Protein AF-A0A8T7EPM8-F1 (afdb_monomer)

Solvent-accessible surface area (backbone atoms only — not comparable to full-atom values): 8826 Å² total; per-residue (Å²): 132,92,84,63,92,82,56,66,48,58,41,66,47,63,34,74,58,55,46,78,77,36,70,74,34,77,58,60,64,60,54,49,59,57,54,75,71,64,73,58,53,88,77,40,65,41,98,86,68,46,78,46,76,86,40,32,10,52,14,42,29,46,42,55,53,40,58,77,48,67,85,57,87,66,93,77,46,77,44,78,45,79,39,65,77,67,64,79,41,82,47,58,54,66,62,28,48,51,56,28,45,77,70,63,32,48,78,44,78,45,76,56,68,75,75,43,72,42,82,40,67,44,102,85,69,49,79,39,56,30,37,47,48,96,92,50,89,43,80,61,84,78,131

Nearest PDB structures (foldseek):
  6k1x-assembly1_A  TM=5.675E-01  e=1.215E+00  Rhodothermus marinus DSM 4252
  2io7-assembly1_B  TM=2.387E-01  e=5.910E-02  Escherichia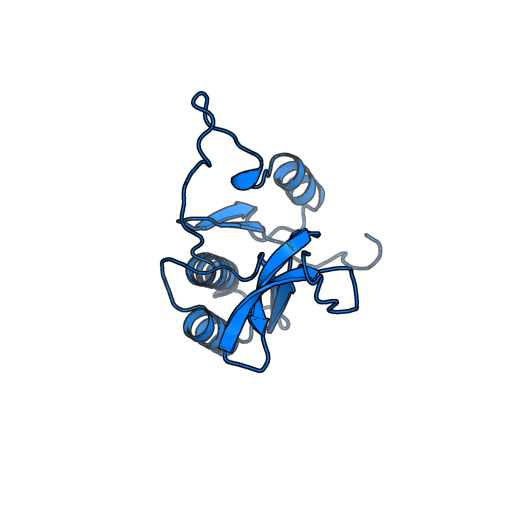 coli
  5by7-assembly1_D  TM=3.146E-01  e=2.056E+00  Micromonospora maris AB-18-032
  5by7-assembly1_A  TM=3.231E-01  e=7.656E+00  Micromonospora maris AB-18-032

Mean predicted aligned error: 11.64 Å

Sequence (143 aa):
MAGREFDRIGVVIYARAAYTLVPLTLDYQTVRSALDGVRLISELRTADGEQALDGTASGVGLLASAALMRESTVRSKVIILLTDGATNSGVDLSLAAEAAAALGIRVFTIGVGRRGQVPAPDGEGNITMIEIRSGRIGASAGG

Radius of gyration: 18.21 Å; Cα contacts (8 Å, |Δi|>4): 225; chains: 1; bounding box: 36×37×60 Å

Secondary structure (DSSP, 8-state):
--S-TT--EEEEEESSSEEEEEEEES-HHHHHHHHHT---GGG-B-TTSPBS-----HHHHHHHHHHTTTT---S-EEEEEEE-S---SSS-HHHHHHHHHHTTEEEEEEE-PPSEEEEEE-TTS-EEEEEEETTEEEE----

pLDDT: mean 77.64, std 16.44, range [33.38, 96.06]

Structure (mmCIF, N/CA/C/O backbone):
data_AF-A0A8T7EPM8-F1
#
_entry.id   AF-A0A8T7EPM8-F1
#
loop_
_atom_site.group_PDB
_atom_site.id
_atom_site.type_symbol
_atom_site.label_atom_id
_atom_site.label_alt_id
_atom_site.label_comp_id
_atom_site.label_asym_id
_atom_site.label_entity_id
_atom_site.label_seq_id
_atom_site.pdbx_PDB_ins_code
_atom_site.Cartn_x
_atom_site.Cartn_y
_atom_site.Cartn_z
_atom_site.occupancy
_atom_site.B_iso_or_equiv
_atom_site.auth_seq_id
_atom_site.auth_comp_id
_atom_site.auth_asym_id
_atom_site.auth_atom_id
_atom_site.pdbx_PDB_model_num
ATOM 1 N N . MET A 1 1 ? -15.138 14.278 0.838 1.00 49.41 1 MET A N 1
ATOM 2 C CA . MET A 1 1 ? -14.807 13.213 1.812 1.00 49.41 1 MET A CA 1
ATOM 3 C C . MET A 1 1 ? -15.790 13.253 2.989 1.00 49.41 1 MET A C 1
ATOM 5 O O . MET A 1 1 ? -15.371 13.396 4.125 1.00 49.41 1 MET A O 1
ATOM 9 N N . ALA A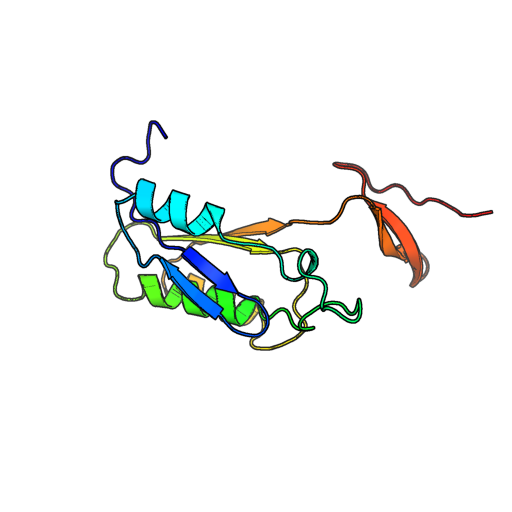 1 2 ? -17.099 13.143 2.741 1.00 42.19 2 ALA A N 1
ATOM 10 C CA . ALA A 1 2 ? -18.085 13.040 3.821 1.00 42.19 2 ALA A CA 1
ATOM 11 C C . ALA A 1 2 ? -18.310 11.546 4.101 1.00 42.19 2 ALA A C 1
ATOM 13 O O . ALA A 1 2 ? -18.834 10.850 3.235 1.00 42.19 2 ALA A O 1
ATOM 14 N N . GLY A 1 3 ? -17.811 11.039 5.236 1.00 49.97 3 GLY A N 1
ATOM 15 C CA . GLY A 1 3 ? -18.030 9.649 5.674 1.00 49.97 3 GLY A CA 1
ATOM 16 C C . GLY A 1 3 ? -16.791 8.839 6.086 1.00 49.97 3 GLY A C 1
ATOM 17 O O . GLY A 1 3 ? -16.953 7.721 6.559 1.00 49.97 3 GLY A O 1
ATOM 18 N N . ARG A 1 4 ? -15.565 9.368 5.948 1.00 59.47 4 ARG A N 1
ATOM 19 C CA . ARG A 1 4 ? -14.322 8.713 6.422 1.00 59.47 4 ARG A CA 1
ATOM 20 C C . ARG A 1 4 ? -13.648 9.540 7.509 1.00 59.47 4 ARG A C 1
ATOM 22 O O . ARG A 1 4 ? -12.480 9.863 7.400 1.00 59.47 4 ARG A O 1
ATOM 29 N N . GLU A 1 5 ? -14.389 9.960 8.523 1.00 61.19 5 GLU A N 1
ATOM 30 C CA . GLU A 1 5 ? -13.866 10.907 9.520 1.00 61.19 5 GLU A CA 1
ATOM 31 C C . GLU A 1 5 ? -12.849 10.270 10.488 1.00 61.19 5 GLU A C 1
ATOM 33 O O . GLU A 1 5 ? -12.085 10.987 11.126 1.00 61.19 5 GLU A O 1
ATOM 38 N N . PHE A 1 6 ? -12.744 8.934 10.526 1.00 73.81 6 PHE A N 1
ATOM 39 C CA . PHE A 1 6 ? -11.900 8.203 11.485 1.00 73.81 6 PHE A CA 1
ATOM 40 C C . PHE A 1 6 ? -11.013 7.105 10.864 1.00 73.81 6 PHE A C 1
ATOM 42 O O . PHE A 1 6 ? -10.427 6.303 11.595 1.00 73.81 6 PHE A O 1
ATOM 49 N N . ASP A 1 7 ? -10.890 7.053 9.533 1.00 85.06 7 ASP A N 1
ATOM 50 C CA . ASP A 1 7 ? -10.070 6.043 8.855 1.00 85.06 7 ASP A CA 1
ATOM 51 C C . ASP A 1 7 ? -8.617 6.508 8.749 1.00 85.06 7 ASP A C 1
ATOM 53 O O . ASP A 1 7 ? -8.312 7.485 8.071 1.00 85.06 7 ASP A O 1
ATOM 57 N N . ARG A 1 8 ? -7.681 5.762 9.342 1.00 90.94 8 ARG A N 1
ATOM 58 C CA . ARG A 1 8 ? -6.256 6.010 9.092 1.00 90.94 8 ARG A CA 1
ATOM 59 C C . ARG A 1 8 ? -5.892 5.552 7.682 1.00 90.94 8 ARG A C 1
ATOM 61 O O . ARG A 1 8 ? -6.113 4.392 7.338 1.00 90.94 8 ARG A O 1
ATOM 68 N N . ILE A 1 9 ? -5.297 6.442 6.895 1.00 92.31 9 ILE A N 1
ATOM 69 C CA . ILE A 1 9 ? -4.858 6.179 5.523 1.00 92.31 9 ILE A CA 1
ATOM 70 C C . ILE A 1 9 ? -3.336 6.259 5.467 1.00 92.31 9 ILE A C 1
ATOM 72 O O . ILE A 1 9 ? -2.738 7.188 5.997 1.00 92.31 9 ILE A O 1
ATOM 76 N N . GLY A 1 10 ? -2.722 5.266 4.832 1.00 93.50 10 GLY A N 1
ATOM 77 C CA . GLY A 1 10 ? -1.308 5.254 4.482 1.00 93.50 10 GLY A CA 1
ATOM 78 C C . GLY A 1 10 ? -1.162 5.071 2.977 1.00 93.50 10 GLY A C 1
ATOM 79 O O . GLY A 1 10 ? -2.067 4.555 2.319 1.00 93.50 10 GLY A O 1
ATOM 80 N N . VAL A 1 11 ? -0.030 5.504 2.435 1.00 94.75 11 VAL A N 1
ATOM 81 C CA . VAL A 1 11 ? 0.280 5.429 1.007 1.00 94.75 11 VAL A CA 1
ATOM 82 C C . VAL A 1 11 ? 1.626 4.745 0.834 1.00 94.75 11 VAL A C 1
ATOM 84 O O . VAL A 1 11 ? 2.640 5.208 1.357 1.00 94.75 11 VAL A O 1
ATOM 87 N N . VAL A 1 12 ? 1.628 3.658 0.068 1.00 94.50 12 VAL A N 1
ATOM 88 C CA . VAL A 1 12 ? 2.833 2.983 -0.416 1.00 94.50 12 VAL A CA 1
ATOM 89 C C . VAL A 1 12 ? 2.884 3.156 -1.926 1.00 94.50 12 VAL A C 1
ATOM 91 O O . VAL A 1 12 ? 1.891 2.918 -2.612 1.00 94.50 12 VAL A O 1
ATOM 94 N N . ILE A 1 13 ? 4.040 3.566 -2.434 1.00 92.12 13 ILE A N 1
ATOM 95 C CA . ILE A 1 13 ? 4.336 3.603 -3.866 1.00 92.12 13 ILE A CA 1
ATOM 96 C C . ILE A 1 13 ? 5.288 2.462 -4.202 1.00 92.12 13 ILE A C 1
ATOM 98 O O . ILE A 1 13 ? 6.126 2.090 -3.377 1.00 92.12 13 ILE A O 1
ATOM 102 N N . TYR A 1 14 ? 5.161 1.894 -5.397 1.00 88.50 14 TYR A N 1
ATOM 103 C CA . TYR A 1 14 ? 6.021 0.798 -5.822 1.00 88.50 14 TYR A CA 1
ATOM 104 C C . TYR A 1 14 ? 6.350 0.856 -7.314 1.00 88.50 14 TYR A C 1
ATOM 106 O O . TYR A 1 14 ? 5.597 1.394 -8.122 1.00 88.50 14 TYR A O 1
ATOM 114 N N . ALA A 1 15 ? 7.501 0.278 -7.635 1.00 86.19 15 ALA A N 1
ATOM 115 C CA . ALA A 1 15 ? 7.979 -0.056 -8.970 1.00 86.19 15 ALA A CA 1
ATOM 116 C C . ALA A 1 15 ? 8.853 -1.309 -8.818 1.00 86.19 15 ALA A C 1
ATOM 118 O O . ALA A 1 15 ? 8.347 -2.330 -8.364 1.00 86.19 15 ALA A O 1
ATOM 119 N N . ARG A 1 16 ? 10.170 -1.222 -9.045 1.00 83.31 16 ARG A N 1
ATOM 120 C CA . ARG A 1 16 ? 11.134 -2.295 -8.718 1.00 83.31 16 ARG A CA 1
ATOM 121 C C . ARG A 1 16 ? 11.275 -2.554 -7.217 1.00 83.31 16 ARG A C 1
ATOM 123 O O . ARG A 1 16 ? 11.666 -3.640 -6.802 1.00 83.31 16 ARG A O 1
ATOM 130 N N . ALA A 1 17 ? 10.994 -1.535 -6.415 1.00 85.19 17 ALA A N 1
ATOM 131 C CA . ALA A 1 17 ? 10.984 -1.567 -4.959 1.00 85.19 17 ALA A CA 1
ATOM 132 C C . ALA A 1 17 ? 9.726 -0.854 -4.452 1.00 85.19 17 ALA A C 1
ATOM 134 O O . ALA A 1 17 ? 9.042 -0.186 -5.230 1.00 85.19 17 ALA A O 1
ATOM 135 N N . ALA A 1 18 ? 9.426 -0.987 -3.161 1.00 90.75 18 ALA A N 1
ATOM 136 C CA . ALA A 1 18 ? 8.289 -0.336 -2.522 1.00 90.75 18 ALA A CA 1
ATOM 137 C C . ALA A 1 18 ? 8.752 0.618 -1.417 1.00 90.75 18 ALA A C 1
ATOM 139 O O . ALA A 1 18 ? 9.663 0.294 -0.655 1.00 90.75 18 ALA A O 1
ATOM 140 N N . TYR A 1 19 ? 8.091 1.769 -1.315 1.00 91.00 19 TYR A N 1
ATOM 141 C CA . TYR A 1 19 ? 8.389 2.803 -0.331 1.00 91.00 19 TYR A CA 1
ATOM 142 C C . TYR A 1 19 ? 7.102 3.328 0.293 1.00 91.00 19 TYR A C 1
ATOM 144 O O . TYR A 1 19 ? 6.122 3.607 -0.401 1.00 91.00 19 TYR A O 1
ATOM 152 N N . THR A 1 20 ? 7.118 3.510 1.610 1.00 94.06 20 THR A N 1
ATOM 153 C CA . THR A 1 20 ? 6.048 4.214 2.316 1.00 94.06 20 THR A CA 1
ATOM 154 C C . THR A 1 20 ? 6.181 5.703 2.043 1.00 94.06 20 THR A C 1
ATOM 156 O O . THR A 1 20 ? 7.095 6.347 2.550 1.00 94.06 20 THR A O 1
ATOM 159 N N . LEU A 1 21 ? 5.263 6.246 1.249 1.00 93.38 21 LEU A N 1
ATOM 160 C CA . LEU A 1 21 ? 5.177 7.678 0.985 1.00 93.38 21 LEU A CA 1
ATOM 161 C C . LEU A 1 21 ? 4.523 8.409 2.163 1.00 93.38 21 LEU A C 1
ATOM 163 O O . LEU A 1 21 ? 4.974 9.479 2.559 1.00 93.38 21 LEU A O 1
ATOM 167 N N . VAL A 1 22 ? 3.472 7.813 2.736 1.00 94.00 22 VAL A N 1
ATOM 168 C CA . VAL A 1 22 ? 2.753 8.359 3.894 1.00 94.00 22 VAL A CA 1
ATOM 169 C C . VAL A 1 22 ? 2.428 7.221 4.869 1.00 94.00 22 VAL A C 1
ATOM 171 O O . VAL A 1 22 ? 1.753 6.267 4.475 1.00 94.00 22 VAL A O 1
ATOM 174 N N . PRO A 1 23 ? 2.880 7.277 6.133 1.00 93.00 23 PRO A N 1
ATOM 175 C CA . PRO A 1 23 ? 2.436 6.346 7.171 1.00 93.00 23 PRO A CA 1
ATOM 176 C C . PRO A 1 23 ? 0.929 6.469 7.452 1.00 93.00 23 PRO A C 1
ATOM 178 O O . PRO A 1 23 ? 0.304 7.458 7.087 1.00 93.00 23 PRO A O 1
ATOM 181 N N . LEU A 1 24 ? 0.337 5.493 8.147 1.00 92.38 24 LEU A N 1
ATOM 182 C CA . LEU A 1 24 ? -1.079 5.543 8.539 1.00 92.38 24 LEU A CA 1
ATOM 183 C C . LEU A 1 24 ? -1.396 6.807 9.356 1.00 92.38 24 LEU A C 1
ATOM 185 O O . LEU A 1 24 ? -0.954 6.938 10.497 1.00 92.38 24 LEU A O 1
ATOM 189 N N . THR A 1 25 ? -2.210 7.703 8.798 1.00 91.81 25 THR A N 1
ATOM 190 C CA . THR A 1 25 ? -2.562 8.994 9.403 1.00 91.81 25 THR A CA 1
ATOM 191 C C . THR A 1 25 ? -4.037 9.345 9.201 1.00 91.81 25 THR A C 1
ATOM 193 O O . THR A 1 25 ? -4.685 8.843 8.286 1.00 91.81 25 THR A O 1
ATOM 196 N N . LEU A 1 26 ? -4.570 10.211 10.067 1.00 91.81 26 LEU A N 1
ATOM 197 C CA . LEU A 1 26 ? -5.873 10.868 9.884 1.00 91.81 26 LEU A CA 1
ATOM 198 C C . LEU A 1 26 ? -5.744 12.201 9.129 1.00 91.81 26 LEU A C 1
ATOM 200 O O . LEU A 1 26 ? -6.747 12.829 8.799 1.00 91.81 26 LEU A O 1
ATOM 204 N N . ASP A 1 27 ? -4.516 12.655 8.869 1.00 91.56 27 ASP A N 1
ATOM 205 C CA . ASP A 1 27 ? -4.263 13.880 8.121 1.00 91.56 27 ASP A CA 1
ATOM 206 C C . ASP A 1 27 ? -4.445 13.648 6.616 1.00 91.56 27 ASP A C 1
ATOM 208 O O . ASP A 1 27 ? -3.511 13.356 5.862 1.00 91.56 27 ASP A O 1
ATOM 212 N N . TYR A 1 28 ? -5.692 13.796 6.178 1.00 89.94 28 TYR A N 1
ATOM 213 C CA . TYR A 1 28 ? -6.069 13.647 4.778 1.00 89.94 28 TYR A CA 1
ATOM 214 C C . TYR A 1 28 ? -5.450 14.716 3.871 1.00 89.94 28 TYR A C 1
ATOM 216 O O . TYR A 1 28 ? -5.316 14.471 2.672 1.00 89.94 28 TYR A O 1
ATOM 224 N N . GLN A 1 29 ? -5.067 15.882 4.406 1.00 90.56 29 GLN A N 1
ATOM 225 C CA . GLN A 1 29 ? -4.402 16.910 3.604 1.00 90.56 29 GLN A CA 1
ATOM 226 C C . GLN A 1 29 ? -2.977 16.485 3.274 1.00 90.56 29 GLN A C 1
ATOM 228 O O . GLN A 1 29 ? -2.600 16.539 2.107 1.00 90.56 29 GLN A O 1
ATOM 233 N N . THR A 1 30 ? -2.226 15.972 4.252 1.00 90.25 30 THR A N 1
ATOM 234 C CA . THR A 1 30 ? -0.888 15.413 3.999 1.00 90.25 30 THR A CA 1
ATOM 235 C C . THR A 1 30 ? 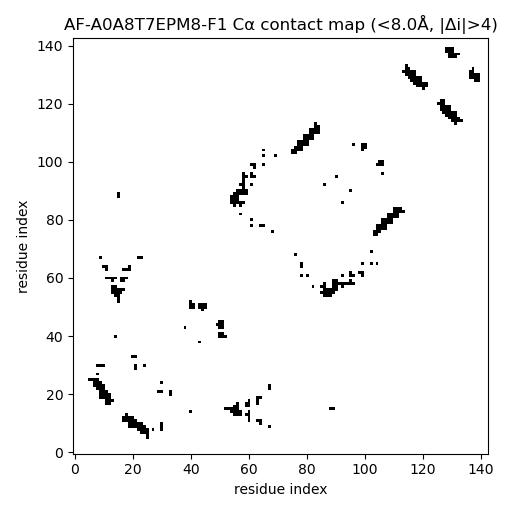-0.943 14.266 2.990 1.00 90.25 30 THR A C 1
ATOM 237 O O . THR A 1 30 ? -0.155 14.246 2.045 1.00 90.25 30 THR A O 1
ATOM 240 N N . VAL A 1 31 ? -1.916 13.354 3.119 1.00 91.31 31 VAL A N 1
ATOM 241 C CA . VAL A 1 31 ? -2.114 12.268 2.141 1.00 91.31 31 VAL A CA 1
ATOM 242 C C . VAL A 1 31 ? -2.366 12.822 0.736 1.00 91.31 31 VAL A C 1
ATOM 244 O O . VAL A 1 31 ? -1.744 12.364 -0.220 1.00 91.31 31 VAL A O 1
ATOM 247 N N . ARG A 1 32 ? -3.252 13.817 0.599 1.00 90.62 32 ARG A N 1
ATOM 248 C CA . ARG A 1 32 ? -3.579 14.418 -0.700 1.00 90.62 32 ARG A CA 1
ATOM 249 C C . ARG A 1 32 ? -2.365 15.098 -1.332 1.00 90.62 32 ARG A C 1
ATOM 251 O O . ARG A 1 32 ? -2.030 14.786 -2.468 1.00 90.62 32 ARG A O 1
ATOM 258 N N . SER A 1 33 ? -1.678 15.951 -0.577 1.00 91.00 33 SER A N 1
ATOM 259 C CA . SER A 1 33 ? -0.494 16.670 -1.054 1.00 91.00 33 SER A CA 1
ATOM 260 C C . SER A 1 33 ? 0.637 15.723 -1.460 1.00 91.00 33 SER A C 1
ATOM 262 O O . SER A 1 33 ? 1.335 15.979 -2.436 1.00 91.00 33 SER A O 1
ATOM 264 N N . ALA A 1 34 ? 0.812 14.607 -0.745 1.00 89.00 34 ALA A N 1
ATOM 265 C CA . ALA A 1 34 ? 1.798 13.598 -1.115 1.00 89.00 34 ALA A CA 1
ATOM 266 C C . ALA A 1 34 ? 1.459 12.928 -2.457 1.00 89.00 34 ALA A C 1
ATOM 268 O O . ALA A 1 34 ? 2.350 12.702 -3.275 1.00 89.00 34 ALA A O 1
ATOM 269 N N . LEU A 1 35 ? 0.176 12.641 -2.708 1.00 87.75 35 LEU A N 1
ATOM 270 C CA . LEU A 1 35 ? -0.283 12.040 -3.962 1.00 87.75 35 LEU A CA 1
ATOM 271 C C . LEU A 1 35 ? -0.147 12.985 -5.165 1.00 87.75 35 LEU A C 1
ATOM 273 O O . LEU A 1 35 ? 0.166 12.512 -6.255 1.00 87.75 35 LEU A O 1
ATOM 277 N N . ASP A 1 36 ? -0.298 14.300 -4.977 1.00 89.19 36 ASP A N 1
ATOM 278 C CA . ASP A 1 36 ? -0.153 15.296 -6.054 1.00 89.19 36 ASP A CA 1
ATOM 279 C C . ASP A 1 36 ? 1.249 15.280 -6.703 1.00 89.19 36 ASP A C 1
ATOM 281 O O . ASP A 1 36 ? 1.413 15.675 -7.864 1.00 89.19 36 ASP A O 1
ATOM 285 N N . GLY A 1 37 ? 2.267 14.794 -5.983 1.00 80.44 37 GLY A N 1
ATOM 286 C CA . GLY A 1 37 ? 3.643 14.636 -6.466 1.00 80.44 37 GLY A CA 1
ATOM 287 C C . GLY A 1 37 ? 3.957 13.280 -7.107 1.00 80.44 37 GLY A C 1
ATOM 288 O O . GLY A 1 37 ? 5.017 13.129 -7.713 1.00 80.44 37 GLY A O 1
ATOM 289 N N . VAL A 1 38 ? 3.064 12.290 -7.005 1.00 82.56 38 VAL A N 1
ATOM 290 C CA . VAL A 1 38 ? 3.302 10.950 -7.559 1.00 82.56 38 VAL A CA 1
ATOM 291 C C . VAL A 1 38 ? 3.104 10.980 -9.072 1.00 82.56 38 VAL A C 1
ATOM 293 O O . VAL A 1 38 ? 2.118 11.514 -9.581 1.00 82.56 38 VAL A O 1
ATOM 296 N N . ARG A 1 39 ? 4.057 10.412 -9.807 1.00 76.00 39 ARG A N 1
ATOM 297 C CA . ARG A 1 39 ? 3.990 10.229 -11.261 1.00 76.00 39 ARG A CA 1
ATOM 298 C C . ARG A 1 39 ? 4.228 8.770 -11.585 1.00 76.00 39 ARG A C 1
ATOM 300 O O . ARG A 1 39 ? 5.000 8.100 -10.896 1.00 76.00 39 ARG A O 1
ATOM 307 N N . LEU A 1 40 ? 3.571 8.279 -12.630 1.00 73.88 40 LEU A N 1
ATOM 308 C CA . LEU A 1 40 ? 3.883 6.950 -13.139 1.00 73.88 40 LEU A CA 1
ATOM 309 C C . LEU A 1 40 ? 5.262 6.997 -13.786 1.00 73.88 40 LEU A C 1
ATOM 311 O O . LEU A 1 40 ? 5.566 7.915 -14.541 1.00 73.88 40 LEU A O 1
ATOM 315 N N . ILE A 1 41 ? 6.080 5.973 -13.554 1.00 67.75 41 ILE A N 1
ATOM 316 C CA . ILE A 1 41 ? 7.394 5.871 -14.200 1.00 67.75 41 ILE A CA 1
ATOM 317 C C . ILE A 1 41 ? 7.256 5.920 -15.727 1.00 67.75 41 ILE A C 1
ATOM 319 O O . ILE A 1 41 ? 8.079 6.527 -16.397 1.00 67.75 41 ILE A O 1
ATOM 323 N N . SER A 1 42 ? 6.161 5.394 -16.284 1.00 61.06 42 SER A N 1
ATOM 324 C CA . SER A 1 42 ? 5.903 5.470 -17.724 1.00 61.06 42 SER A CA 1
ATOM 325 C C . SER A 1 42 ? 5.666 6.889 -18.266 1.00 61.06 42 SER A C 1
ATOM 327 O O . SER A 1 42 ? 5.713 7.091 -19.476 1.00 61.06 42 SER A O 1
ATOM 329 N N . GLU A 1 43 ? 5.355 7.852 -17.395 1.00 62.72 43 GLU A N 1
ATOM 330 C CA . GLU A 1 43 ? 5.243 9.281 -17.727 1.00 62.72 43 GLU A CA 1
ATOM 331 C C . GLU A 1 43 ? 6.601 9.992 -17.624 1.00 62.72 43 GLU A C 1
ATOM 333 O O . GLU A 1 43 ? 6.769 11.094 -18.145 1.00 62.72 43 GLU A O 1
ATOM 338 N N . LEU A 1 44 ? 7.581 9.355 -16.976 1.00 61.53 44 LEU A N 1
ATOM 339 C CA . LEU A 1 44 ? 8.944 9.842 -16.856 1.00 61.53 44 LEU A CA 1
ATOM 340 C C . LEU A 1 44 ? 9.760 9.294 -18.031 1.00 61.53 44 LEU A C 1
ATOM 342 O O . LEU A 1 44 ? 10.130 8.122 -18.079 1.00 61.53 44 LEU A O 1
ATOM 346 N N . ARG A 1 45 ? 10.038 10.157 -19.007 1.00 57.09 45 ARG A N 1
ATOM 347 C CA . ARG A 1 45 ? 11.015 9.862 -20.058 1.00 57.09 45 ARG A CA 1
ATOM 348 C C . ARG A 1 45 ? 12.407 10.213 -19.552 1.00 57.09 45 ARG A C 1
ATOM 350 O O . ARG A 1 45 ? 12.590 11.295 -18.993 1.00 57.09 45 ARG A O 1
ATOM 357 N N . THR A 1 46 ? 13.379 9.323 -19.745 1.00 60.06 46 THR A N 1
ATOM 358 C CA . THR A 1 46 ? 14.785 9.702 -19.559 1.00 60.06 46 THR A CA 1
ATOM 359 C C . THR A 1 46 ? 15.168 10.751 -20.609 1.00 60.06 46 THR A C 1
ATOM 361 O O . THR A 1 46 ? 14.486 10.899 -21.628 1.00 60.06 46 THR A O 1
ATOM 364 N N . ALA A 1 47 ? 16.252 11.496 -20.370 1.00 59.00 47 ALA A N 1
ATOM 365 C CA . ALA A 1 47 ? 16.762 12.486 -21.326 1.00 59.00 47 ALA A CA 1
ATOM 366 C C . ALA A 1 47 ? 17.045 11.874 -22.715 1.00 59.00 47 ALA A C 1
ATOM 368 O O . ALA A 1 47 ? 16.924 12.563 -23.725 1.00 59.00 47 ALA A O 1
ATOM 369 N N . ASP A 1 48 ? 17.323 10.569 -22.749 1.00 65.44 48 ASP A N 1
ATOM 370 C CA . ASP A 1 48 ? 17.643 9.793 -23.948 1.00 65.44 48 ASP A CA 1
ATOM 371 C C . ASP A 1 48 ? 16.405 9.137 -24.598 1.00 65.44 48 ASP A C 1
ATOM 373 O O . ASP A 1 48 ? 16.514 8.436 -25.600 1.00 65.44 48 ASP A O 1
ATOM 377 N N . GLY A 1 49 ? 15.201 9.370 -24.058 1.00 57.72 49 GLY A N 1
ATOM 378 C CA . GLY A 1 49 ? 13.936 8.886 -24.622 1.00 57.72 49 GLY A CA 1
ATOM 379 C C . GLY A 1 49 ? 13.587 7.427 -24.305 1.00 57.72 49 GLY A C 1
ATOM 380 O O . GLY A 1 49 ? 12.535 6.955 -24.747 1.00 57.72 49 GLY A O 1
ATOM 381 N N . GLU A 1 50 ? 14.408 6.731 -23.519 1.00 55.97 50 GLU A N 1
ATOM 382 C CA . GLU A 1 50 ? 14.113 5.380 -23.042 1.00 55.97 50 GLU A CA 1
ATOM 383 C C . GLU A 1 50 ? 13.068 5.399 -21.913 1.00 55.97 50 GLU A C 1
ATOM 385 O O . GLU A 1 50 ? 12.946 6.367 -21.150 1.00 55.97 50 GLU A O 1
ATOM 390 N N . GLN A 1 51 ? 12.276 4.325 -21.807 1.00 56.44 51 GLN A N 1
ATOM 391 C CA . GLN A 1 51 ? 11.394 4.151 -20.653 1.00 56.44 51 GLN A CA 1
ATOM 392 C C . GLN A 1 51 ? 12.256 3.995 -19.401 1.00 56.44 51 GLN A C 1
ATOM 394 O O . GLN A 1 51 ? 13.097 3.100 -19.321 1.00 56.44 51 GLN A O 1
ATOM 399 N N . ALA A 1 52 ? 12.051 4.876 -18.423 1.00 55.00 52 ALA A N 1
ATOM 400 C CA . ALA A 1 52 ? 12.714 4.755 -17.139 1.00 55.00 52 ALA A CA 1
ATOM 401 C C . ALA A 1 52 ? 12.310 3.432 -16.461 1.00 55.00 52 ALA A C 1
ATOM 403 O O . ALA A 1 52 ? 11.142 3.065 -16.477 1.00 55.00 52 ALA A O 1
ATOM 404 N N . LEU A 1 53 ? 13.291 2.749 -15.860 1.00 57.50 53 LEU A N 1
ATOM 405 C CA . LEU A 1 53 ? 13.152 1.623 -14.923 1.00 57.50 53 LEU A CA 1
ATOM 406 C C . LEU A 1 53 ? 12.122 0.550 -15.324 1.00 57.50 53 LEU A C 1
ATOM 408 O O . LEU A 1 53 ? 10.990 0.548 -14.847 1.00 57.50 53 LEU A O 1
ATOM 412 N N . ASP A 1 54 ? 12.565 -0.441 -16.098 1.00 59.25 54 ASP A N 1
ATOM 413 C CA . ASP A 1 54 ? 11.815 -1.689 -16.249 1.00 59.25 54 ASP A CA 1
ATOM 414 C C . ASP A 1 54 ? 11.756 -2.429 -14.902 1.00 59.25 54 ASP A C 1
ATOM 416 O O . ASP A 1 54 ? 12.771 -2.561 -14.209 1.00 59.25 54 ASP A O 1
ATOM 420 N N . GLY A 1 55 ? 10.574 -2.892 -14.511 1.00 66.62 55 GLY A N 1
ATOM 421 C CA . GLY A 1 55 ? 10.382 -3.716 -13.327 1.00 66.62 55 GLY A CA 1
ATOM 422 C C . GLY A 1 55 ? 9.247 -3.240 -12.419 1.00 66.62 55 GLY A C 1
ATOM 423 O O . GLY A 1 55 ? 9.380 -2.249 -11.704 1.00 66.62 55 GLY A O 1
ATOM 424 N N . THR A 1 56 ? 8.158 -3.999 -12.395 1.00 74.38 56 THR A N 1
ATOM 425 C CA . THR A 1 56 ? 7.010 -3.849 -11.502 1.00 74.38 56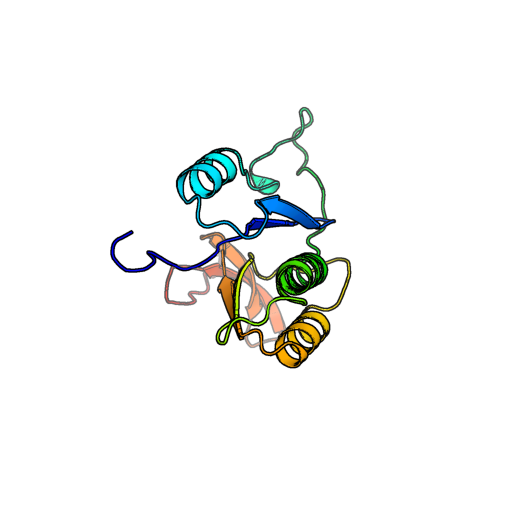 THR A CA 1
ATOM 426 C C . THR A 1 56 ? 6.989 -5.018 -10.517 1.00 74.38 56 THR A C 1
ATOM 428 O O . THR A 1 56 ? 6.764 -6.167 -10.902 1.00 74.38 56 THR A O 1
ATOM 431 N N . ALA A 1 57 ? 7.219 -4.719 -9.238 1.00 85.50 57 ALA A N 1
ATOM 432 C CA . ALA A 1 57 ? 7.227 -5.660 -8.122 1.00 85.50 57 ALA A CA 1
ATOM 433 C C . ALA A 1 57 ? 5.978 -5.473 -7.244 1.00 85.50 57 ALA A C 1
ATOM 435 O O . ALA A 1 57 ? 6.053 -5.074 -6.078 1.00 85.50 57 ALA A O 1
ATOM 436 N N . SER A 1 58 ? 4.804 -5.744 -7.821 1.00 86.50 58 SER A N 1
ATOM 437 C CA . SER A 1 58 ? 3.503 -5.546 -7.161 1.00 86.50 58 SER A CA 1
ATOM 438 C C . SER A 1 58 ? 3.381 -6.319 -5.839 1.00 86.50 58 SER A C 1
ATOM 440 O O . SER A 1 58 ? 2.886 -5.771 -4.853 1.00 86.50 58 SER A O 1
ATOM 442 N N . GLY A 1 59 ? 3.915 -7.546 -5.773 1.00 90.00 59 GLY A N 1
ATOM 443 C CA . GLY A 1 59 ? 3.938 -8.351 -4.552 1.00 90.00 59 GLY A CA 1
ATOM 444 C C . GLY A 1 59 ? 4.751 -7.695 -3.434 1.00 90.00 59 GLY A C 1
ATOM 445 O O . GLY A 1 59 ? 4.335 -7.701 -2.277 1.00 90.00 59 GLY A O 1
ATOM 446 N N . VAL A 1 60 ? 5.859 -7.027 -3.771 1.00 91.94 60 VAL A N 1
ATOM 447 C CA . VAL A 1 60 ? 6.656 -6.256 -2.801 1.00 91.94 60 VAL A CA 1
ATOM 448 C C . VAL A 1 60 ? 5.869 -5.040 -2.303 1.00 91.94 60 VAL A C 1
ATOM 450 O O . VAL A 1 60 ? 5.848 -4.778 -1.101 1.00 91.94 60 VAL A O 1
ATOM 453 N N . GLY A 1 61 ? 5.167 -4.335 -3.197 1.00 93.38 61 GLY A N 1
ATOM 454 C CA . GLY A 1 61 ? 4.269 -3.231 -2.834 1.00 93.38 61 GLY A CA 1
ATOM 455 C C . GLY A 1 61 ? 3.141 -3.660 -1.892 1.00 93.38 61 GLY A C 1
ATOM 456 O O . GLY A 1 61 ? 2.852 -2.976 -0.903 1.00 93.38 61 GLY A O 1
ATOM 457 N N . LEU A 1 62 ? 2.544 -4.825 -2.151 1.00 94.50 62 LEU A N 1
ATOM 458 C CA . LEU A 1 62 ? 1.498 -5.397 -1.309 1.00 94.50 62 LEU A CA 1
ATOM 459 C C . LEU A 1 62 ? 2.032 -5.786 0.077 1.00 94.50 62 LEU A C 1
ATOM 461 O O . LEU A 1 62 ? 1.425 -5.423 1.085 1.00 94.50 62 LEU A O 1
ATOM 465 N N . LEU A 1 63 ? 3.193 -6.445 0.150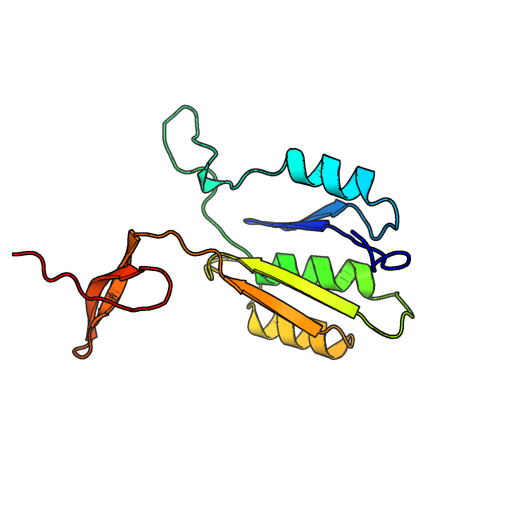 1.00 95.00 63 LEU A N 1
ATOM 466 C CA . LEU A 1 63 ? 3.829 -6.797 1.423 1.00 95.00 63 LEU A CA 1
ATOM 467 C C . LEU A 1 63 ? 4.209 -5.561 2.247 1.00 95.00 63 LEU A C 1
ATOM 469 O O . LEU A 1 63 ? 3.938 -5.518 3.447 1.00 95.00 63 LEU A O 1
ATOM 473 N N . ALA A 1 64 ? 4.782 -4.536 1.611 1.00 95.25 64 ALA A N 1
ATOM 474 C CA . ALA A 1 64 ? 5.100 -3.273 2.274 1.00 95.25 64 ALA A CA 1
ATOM 475 C C . ALA A 1 64 ? 3.839 -2.600 2.843 1.00 95.25 64 ALA A C 1
ATOM 477 O O . ALA A 1 64 ? 3.835 -2.128 3.980 1.00 95.25 64 ALA A O 1
ATOM 478 N N . SER A 1 65 ? 2.736 -2.630 2.091 1.00 96.06 65 SER A N 1
ATOM 479 C CA . SER A 1 65 ? 1.440 -2.117 2.550 1.00 96.06 65 SER A CA 1
ATOM 480 C C . SER A 1 65 ? 0.889 -2.914 3.735 1.00 96.06 65 SER A C 1
ATOM 482 O O . SER A 1 65 ? 0.399 -2.331 4.702 1.00 96.06 65 SER A O 1
ATOM 484 N N . ALA A 1 66 ? 1.000 -4.245 3.702 1.00 95.50 66 ALA A N 1
ATOM 485 C CA . ALA A 1 66 ? 0.574 -5.106 4.801 1.00 95.50 66 ALA A CA 1
ATOM 486 C C . ALA A 1 66 ? 1.399 -4.864 6.078 1.00 95.50 66 ALA A C 1
ATOM 488 O O . ALA A 1 66 ? 0.841 -4.842 7.179 1.00 95.50 66 ALA A O 1
ATOM 489 N N . ALA A 1 67 ? 2.703 -4.602 5.940 1.00 94.38 67 ALA A N 1
ATOM 490 C CA . ALA A 1 67 ? 3.600 -4.325 7.058 1.00 94.38 67 ALA A CA 1
ATOM 491 C C . ALA A 1 67 ? 3.178 -3.089 7.872 1.00 94.38 67 ALA A C 1
ATOM 493 O O . ALA A 1 67 ? 3.241 -3.129 9.100 1.00 94.38 67 ALA A O 1
ATOM 494 N N . LEU A 1 68 ? 2.650 -2.040 7.223 1.00 91.31 68 LEU A N 1
ATOM 495 C CA . LEU A 1 68 ? 2.123 -0.845 7.905 1.00 91.31 68 LEU A CA 1
ATOM 496 C C . LEU A 1 68 ? 0.980 -1.158 8.883 1.00 91.31 68 LEU A C 1
ATOM 498 O O . LEU A 1 68 ? 0.745 -0.411 9.829 1.00 91.31 68 LEU A O 1
ATOM 502 N N . MET A 1 69 ? 0.251 -2.250 8.649 1.00 91.62 69 MET A N 1
ATOM 503 C CA . MET A 1 69 ? -0.940 -2.639 9.407 1.00 91.62 69 MET A CA 1
ATOM 504 C C . MET A 1 69 ? -0.735 -3.880 10.285 1.00 91.62 69 MET A C 1
ATOM 506 O O . MET A 1 69 ? -1.673 -4.297 10.979 1.00 91.62 69 MET A O 1
ATOM 510 N N . ARG A 1 70 ? 0.472 -4.462 10.279 1.00 89.62 70 ARG A N 1
ATOM 511 C CA . ARG A 1 70 ? 0.803 -5.703 10.995 1.00 89.62 70 ARG A CA 1
ATOM 512 C C . ARG A 1 70 ? 0.501 -5.603 12.488 1.00 89.62 70 ARG A C 1
ATOM 514 O O . ARG A 1 70 ? -0.127 -6.494 13.044 1.00 89.62 70 ARG A O 1
ATOM 521 N N . GLU A 1 71 ? 0.888 -4.493 13.106 1.00 87.25 71 GLU A N 1
ATOM 522 C CA . GLU A 1 71 ? 0.737 -4.250 14.551 1.00 87.25 71 GLU A CA 1
ATOM 523 C C . GLU A 1 71 ? -0.570 -3.518 14.899 1.00 87.25 71 GLU A C 1
ATOM 525 O O . GLU A 1 71 ? -0.857 -3.240 16.061 1.00 87.25 71 GLU A O 1
ATOM 530 N N . SER A 1 72 ? -1.398 -3.212 13.897 1.00 86.12 72 SER A N 1
ATOM 531 C CA . SER A 1 72 ? -2.663 -2.515 14.110 1.00 86.12 72 SER A CA 1
ATOM 532 C C . SER A 1 72 ? -3.718 -3.449 14.709 1.00 86.12 72 SER A C 1
ATOM 534 O O . SER A 1 72 ? -3.993 -4.521 14.166 1.00 86.12 72 SER A O 1
ATOM 536 N N . THR A 1 73 ? -4.361 -3.014 15.792 1.00 85.75 73 THR A N 1
ATOM 537 C CA . THR A 1 73 ? -5.434 -3.741 16.496 1.00 85.75 73 THR A CA 1
ATOM 538 C C . THR A 1 73 ? -6.839 -3.371 16.011 1.00 85.75 73 THR A C 1
ATOM 540 O O . THR A 1 73 ? -7.839 -3.804 16.584 1.00 85.75 73 THR A O 1
ATOM 543 N N . VAL A 1 74 ? -6.944 -2.559 14.953 1.00 87.06 74 VAL A N 1
ATOM 544 C CA . VAL A 1 74 ? -8.234 -2.124 14.399 1.00 87.06 74 VAL A CA 1
ATOM 545 C C . VAL A 1 74 ? -9.025 -3.298 13.820 1.00 87.06 74 VAL A C 1
ATOM 547 O O . VAL A 1 74 ? -8.465 -4.208 13.210 1.00 87.06 74 VAL A O 1
ATOM 550 N N . ARG A 1 75 ? -10.356 -3.245 13.967 1.00 86.19 75 ARG A N 1
ATOM 551 C CA . ARG A 1 75 ? -11.271 -4.319 13.544 1.00 86.19 75 ARG A CA 1
ATOM 552 C C . ARG A 1 75 ? -11.263 -4.571 12.031 1.00 86.19 75 ARG A C 1
ATOM 554 O O . ARG A 1 75 ? -11.457 -5.705 11.614 1.00 86.19 75 ARG A O 1
ATOM 561 N N . SER A 1 76 ? -11.079 -3.530 11.219 1.00 89.81 76 SER A N 1
ATOM 562 C CA . SER A 1 76 ? -11.125 -3.627 9.756 1.00 89.81 76 SER A CA 1
ATOM 563 C C . SER A 1 76 ? -9.852 -3.071 9.135 1.00 89.81 76 SER A C 1
ATOM 565 O O . SER A 1 76 ? -9.505 -1.919 9.382 1.00 89.81 76 SER A O 1
ATOM 567 N N . LYS A 1 77 ? -9.195 -3.871 8.290 1.00 94.06 77 LYS A N 1
ATOM 568 C CA . LYS A 1 77 ? -7.994 -3.488 7.536 1.00 94.06 77 LYS A CA 1
ATOM 569 C C . LYS A 1 77 ? -8.229 -3.733 6.051 1.00 94.06 77 LYS A C 1
ATOM 571 O O . LYS A 1 77 ? -8.775 -4.774 5.670 1.00 94.06 77 LYS A O 1
ATOM 576 N N . VAL A 1 78 ? -7.861 -2.763 5.222 1.00 94.56 78 VAL A N 1
ATOM 577 C CA . VAL A 1 78 ? -8.099 -2.805 3.778 1.00 94.56 78 VAL A CA 1
ATOM 578 C C . VAL A 1 78 ? -6.883 -2.258 3.039 1.00 94.56 78 VAL A C 1
ATOM 580 O O . VAL A 1 78 ? -6.366 -1.208 3.407 1.00 94.56 78 VAL A O 1
ATOM 583 N N . ILE A 1 79 ? -6.470 -2.949 1.979 1.00 95.12 79 ILE A N 1
ATOM 584 C CA . ILE A 1 79 ? -5.518 -2.460 0.979 1.00 95.12 79 ILE A CA 1
ATOM 585 C C . ILE A 1 79 ? -6.271 -2.278 -0.335 1.00 95.12 79 ILE A C 1
ATOM 587 O O . ILE A 1 79 ? -6.997 -3.173 -0.764 1.00 95.12 79 ILE A O 1
ATOM 591 N N . ILE A 1 80 ? -6.080 -1.125 -0.974 1.00 93.31 80 ILE A N 1
ATOM 592 C CA . ILE A 1 80 ? -6.503 -0.884 -2.354 1.00 93.31 80 ILE A CA 1
ATOM 593 C C . ILE A 1 80 ? -5.233 -0.856 -3.204 1.00 93.31 80 ILE A C 1
ATOM 595 O O . ILE A 1 80 ? -4.434 0.070 -3.088 1.00 93.31 80 ILE A O 1
ATOM 599 N N . LEU A 1 81 ? -5.032 -1.887 -4.020 1.00 90.62 81 LEU A N 1
ATOM 600 C CA . LEU A 1 81 ? -3.883 -2.028 -4.906 1.00 90.62 81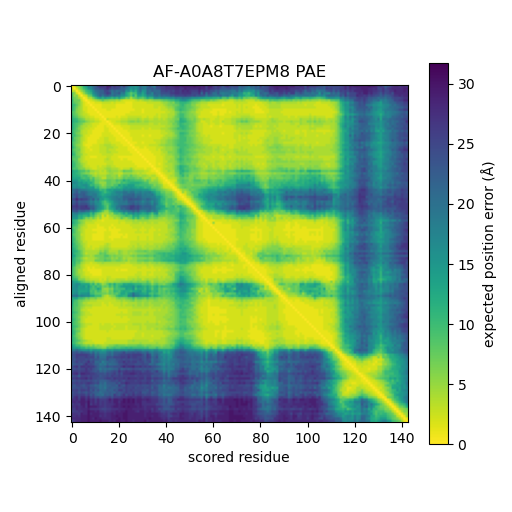 LEU A CA 1
ATOM 601 C C . LEU A 1 81 ? -4.223 -1.455 -6.282 1.00 90.62 81 LEU A C 1
ATOM 603 O O . LEU A 1 81 ? -5.058 -2.004 -6.993 1.00 90.62 81 LEU A O 1
ATOM 607 N N . LEU A 1 82 ? -3.556 -0.374 -6.673 1.00 88.12 82 LEU A N 1
ATOM 608 C CA . LEU A 1 82 ? -3.621 0.176 -8.028 1.00 88.12 82 LEU A CA 1
ATOM 609 C C . LEU A 1 82 ? -2.472 -0.421 -8.849 1.00 88.12 82 LEU A C 1
ATOM 611 O O . LEU A 1 82 ? -1.310 -0.278 -8.467 1.00 88.12 82 LEU A O 1
ATOM 615 N N . THR A 1 83 ? -2.785 -1.129 -9.934 1.00 80.62 83 THR A N 1
ATOM 616 C CA . THR A 1 83 ? -1.793 -1.821 -10.779 1.00 80.62 83 THR A CA 1
ATOM 617 C C . THR A 1 83 ? -2.305 -1.966 -12.207 1.00 80.62 83 THR A C 1
ATOM 619 O O . THR A 1 83 ? -3.502 -2.109 -12.407 1.00 80.62 83 THR A O 1
ATOM 622 N N . ASP A 1 84 ? -1.430 -1.968 -13.207 1.00 74.75 84 ASP A N 1
ATOM 623 C CA . ASP A 1 84 ? -1.762 -2.324 -14.595 1.00 74.75 84 ASP A CA 1
ATOM 624 C C . ASP A 1 84 ? -1.825 -3.847 -14.828 1.00 74.75 84 ASP A C 1
ATOM 626 O O . ASP A 1 84 ? -2.120 -4.297 -15.934 1.00 74.75 84 ASP A O 1
ATOM 630 N N . GLY A 1 85 ? -1.599 -4.644 -13.779 1.00 63.84 85 GLY A N 1
ATOM 631 C CA . GLY A 1 85 ? -1.581 -6.104 -13.836 1.00 63.84 85 GLY A CA 1
ATOM 632 C C . GLY A 1 85 ? -0.215 -6.681 -14.206 1.00 63.84 85 GLY A C 1
ATOM 633 O O . GLY A 1 85 ? -0.063 -7.901 -14.213 1.00 63.84 85 GLY A O 1
ATOM 634 N N . ALA A 1 86 ? 0.793 -5.842 -14.464 1.00 68.06 86 ALA A N 1
ATOM 635 C CA . ALA A 1 86 ? 2.144 -6.308 -14.715 1.00 68.06 86 ALA A CA 1
ATOM 636 C C . ALA A 1 86 ? 2.844 -6.651 -13.394 1.00 68.06 86 ALA A C 1
ATOM 638 O O . ALA A 1 86 ? 2.883 -5.867 -12.446 1.00 68.06 86 ALA A O 1
ATOM 639 N N . THR A 1 87 ? 3.428 -7.842 -13.323 1.00 70.50 87 THR A N 1
ATOM 640 C CA . THR A 1 87 ? 4.416 -8.198 -12.299 1.00 70.50 87 THR A CA 1
ATOM 641 C C . THR A 1 87 ? 5.513 -8.975 -12.991 1.00 70.50 87 THR A C 1
ATOM 643 O O . THR A 1 87 ? 5.278 -10.069 -13.488 1.00 70.50 87 THR A O 1
ATOM 646 N N . ASN A 1 88 ? 6.696 -8.384 -13.082 1.00 69.56 88 ASN A N 1
ATOM 647 C CA . ASN A 1 88 ? 7.831 -8.951 -13.816 1.00 69.56 88 ASN A CA 1
ATOM 648 C C . ASN A 1 88 ? 9.078 -9.091 -12.921 1.00 69.56 88 ASN A C 1
ATOM 650 O O . ASN A 1 88 ? 10.150 -9.450 -13.400 1.00 69.56 88 ASN A O 1
ATOM 654 N N . SER A 1 89 ? 8.956 -8.786 -11.624 1.00 72.88 89 SER A N 1
ATOM 655 C CA . SER A 1 89 ? 10.048 -8.866 -10.655 1.00 72.88 89 SER A CA 1
ATOM 656 C C . SER A 1 89 ? 9.537 -9.019 -9.219 1.00 72.88 89 SER A C 1
ATOM 658 O O . SER A 1 89 ? 8.399 -8.676 -8.902 1.00 72.88 89 SER A O 1
ATOM 660 N N . GLY A 1 90 ? 10.404 -9.505 -8.328 1.00 82.19 90 GLY A N 1
ATOM 661 C CA . GLY A 1 90 ? 10.133 -9.571 -6.893 1.00 82.19 90 GLY A CA 1
ATOM 662 C C . GLY A 1 90 ? 9.282 -10.768 -6.468 1.00 82.19 90 GLY A C 1
ATOM 663 O O . GLY A 1 90 ? 9.406 -11.862 -7.012 1.00 82.19 90 GLY A O 1
ATOM 664 N N . VAL A 1 91 ? 8.481 -10.561 -5.422 1.00 85.44 91 VAL A N 1
ATOM 665 C CA . VAL A 1 91 ? 7.659 -11.603 -4.793 1.00 85.44 91 VAL A CA 1
ATOM 666 C C . VAL A 1 91 ? 6.401 -11.860 -5.615 1.00 85.44 91 VAL A C 1
ATOM 668 O O . VAL A 1 91 ? 5.775 -10.916 -6.100 1.00 85.44 91 VAL A O 1
ATOM 671 N N . ASP A 1 92 ? 6.013 -13.131 -5.711 1.00 88.38 92 ASP A N 1
ATOM 672 C CA . ASP A 1 92 ? 4.760 -13.538 -6.333 1.00 88.38 92 ASP A CA 1
ATOM 673 C C . ASP A 1 92 ? 3.547 -12.853 -5.670 1.00 88.38 92 ASP A C 1
ATOM 675 O O . ASP A 1 92 ? 3.428 -12.783 -4.441 1.00 88.38 92 ASP A O 1
ATOM 679 N N . LEU A 1 93 ? 2.638 -12.321 -6.493 1.00 87.31 93 LEU A N 1
ATOM 680 C CA . LEU A 1 93 ? 1.499 -11.544 -6.008 1.00 87.31 93 LEU A CA 1
ATOM 681 C C . LEU A 1 93 ? 0.493 -12.405 -5.227 1.00 87.31 93 LEU A C 1
ATOM 683 O O . LEU A 1 93 ? -0.120 -11.901 -4.284 1.00 87.31 93 LEU A O 1
ATOM 687 N N . SER A 1 94 ? 0.338 -13.688 -5.576 1.00 88.31 94 SER A N 1
ATOM 688 C CA . SER A 1 94 ? -0.558 -14.599 -4.856 1.00 88.31 94 SER A CA 1
ATOM 689 C C . SER A 1 94 ? -0.034 -14.878 -3.448 1.00 88.31 94 SER A C 1
ATOM 691 O O . SER A 1 94 ? -0.781 -14.726 -2.483 1.00 88.31 94 SER A O 1
ATOM 693 N N . LEU A 1 95 ? 1.275 -15.104 -3.304 1.00 91.69 95 LEU A N 1
ATOM 694 C CA . LEU A 1 95 ? 1.914 -15.268 -1.996 1.00 91.69 95 LEU A CA 1
ATOM 695 C C . LEU A 1 95 ? 1.778 -14.008 -1.125 1.00 91.69 95 LEU A C 1
ATOM 697 O O . LEU A 1 95 ? 1.488 -14.084 0.070 1.00 91.69 95 LEU A O 1
ATOM 701 N N . ALA A 1 96 ? 1.957 -12.823 -1.714 1.00 93.25 96 ALA A N 1
ATOM 702 C CA . ALA A 1 96 ? 1.761 -11.564 -0.999 1.00 93.25 96 ALA A CA 1
ATOM 703 C C . ALA A 1 96 ? 0.297 -11.361 -0.556 1.00 93.25 96 ALA A C 1
ATOM 705 O O . ALA A 1 96 ? 0.043 -10.834 0.532 1.00 93.25 96 ALA A O 1
ATOM 706 N N . ALA A 1 97 ? -0.667 -11.801 -1.370 1.00 91.88 97 ALA A N 1
ATOM 707 C CA . ALA A 1 97 ? -2.086 -11.764 -1.030 1.00 91.88 97 ALA A CA 1
ATOM 708 C C . ALA A 1 97 ? -2.438 -12.744 0.099 1.00 91.88 97 ALA A C 1
ATOM 710 O O . ALA A 1 97 ? -3.172 -12.367 1.013 1.00 91.88 97 ALA A O 1
ATOM 711 N N . GLU A 1 98 ? -1.872 -13.952 0.094 1.00 94.00 98 GLU A N 1
ATOM 712 C CA . GLU A 1 98 ? -2.012 -14.917 1.191 1.00 94.00 98 GLU A CA 1
ATOM 713 C C . GLU A 1 98 ? -1.470 -14.352 2.509 1.00 94.00 98 GLU A C 1
ATOM 715 O O . GLU A 1 98 ? -2.143 -14.412 3.541 1.00 94.00 98 GLU A O 1
ATOM 720 N N . ALA A 1 99 ? -0.296 -13.713 2.473 1.00 94.81 99 ALA A N 1
ATOM 721 C CA . ALA A 1 99 ? 0.280 -13.059 3.644 1.00 94.81 99 ALA A CA 1
ATOM 722 C C . ALA A 1 99 ? -0.617 -11.926 4.181 1.00 94.81 99 ALA A C 1
ATOM 724 O O . ALA A 1 99 ? -0.812 -11.801 5.392 1.00 94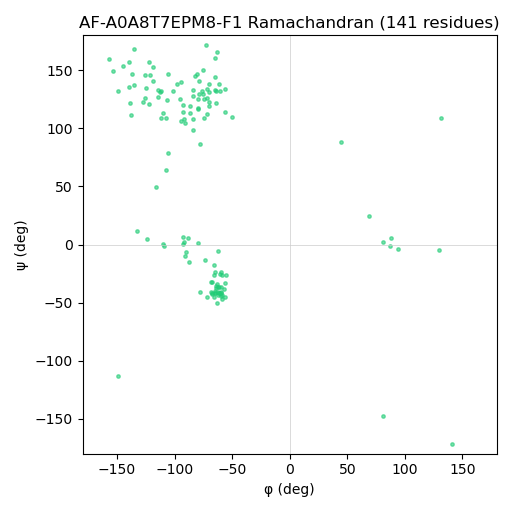.81 99 ALA A O 1
ATOM 725 N N . ALA A 1 100 ? -1.203 -11.112 3.298 1.00 94.19 100 ALA A N 1
ATOM 726 C CA . ALA A 1 100 ? -2.153 -10.074 3.695 1.00 94.19 100 ALA A CA 1
ATOM 727 C C . ALA A 1 100 ? -3.435 -10.673 4.306 1.00 94.19 100 ALA A C 1
ATOM 729 O O . ALA A 1 100 ? -3.911 -10.194 5.342 1.00 94.19 100 ALA A O 1
ATOM 730 N N . ALA A 1 101 ? -3.962 -11.750 3.719 1.00 93.81 101 ALA A N 1
ATOM 731 C CA . ALA A 1 101 ? -5.137 -12.451 4.227 1.00 93.81 101 ALA A CA 1
ATOM 732 C C . ALA A 1 101 ? -4.896 -13.034 5.629 1.00 93.81 101 ALA A C 1
ATOM 734 O O . ALA A 1 101 ? -5.748 -12.882 6.506 1.00 93.81 101 ALA A O 1
ATOM 735 N N . ALA A 1 102 ? -3.711 -13.602 5.881 1.00 94.56 102 ALA A N 1
ATOM 736 C CA . ALA A 1 102 ? -3.313 -14.103 7.199 1.00 94.56 102 ALA A CA 1
ATOM 737 C C . ALA A 1 102 ? -3.290 -13.005 8.284 1.00 94.56 102 ALA A C 1
ATOM 739 O O . ALA A 1 102 ? -3.491 -13.290 9.463 1.00 94.56 102 ALA A O 1
ATOM 740 N N . LEU A 1 103 ? -3.108 -11.737 7.897 1.00 93.50 103 LEU A N 1
ATOM 741 C CA . LEU A 1 103 ? -3.172 -10.572 8.790 1.00 93.50 103 LEU A CA 1
ATOM 742 C C . LEU A 1 103 ? -4.590 -9.989 8.946 1.00 93.50 103 LEU A C 1
ATOM 744 O O . LEU A 1 103 ? -4.760 -8.932 9.569 1.00 93.50 103 LEU A O 1
ATOM 748 N N . GLY A 1 104 ? -5.606 -10.642 8.372 1.00 93.50 104 GLY A N 1
ATOM 749 C CA . GLY A 1 104 ? -6.988 -10.162 8.353 1.00 93.50 104 GLY A CA 1
ATOM 750 C C . GLY A 1 104 ? -7.185 -8.927 7.469 1.00 93.50 104 GLY A C 1
ATOM 751 O O . GLY A 1 104 ? -8.094 -8.129 7.709 1.00 93.50 104 GLY A O 1
ATOM 752 N N . ILE A 1 105 ? -6.315 -8.727 6.475 1.00 95.31 105 ILE A N 1
ATOM 753 C CA . ILE A 1 105 ? -6.361 -7.581 5.56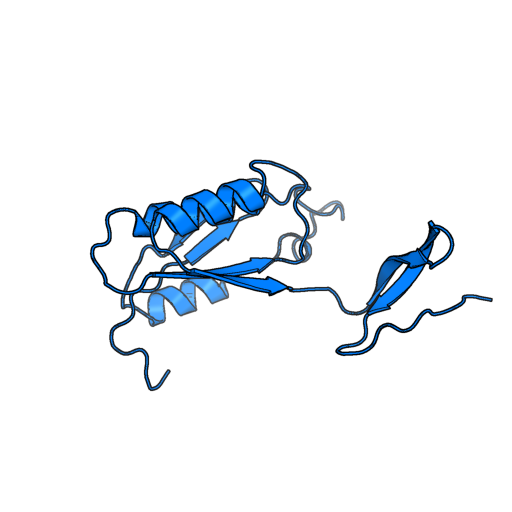9 1.00 95.31 105 ILE A CA 1
ATOM 754 C C . ILE A 1 105 ? -7.110 -7.980 4.302 1.00 95.31 105 ILE A C 1
ATOM 756 O O . ILE A 1 105 ? -6.744 -8.928 3.613 1.00 95.31 105 ILE A O 1
ATOM 760 N N . ARG A 1 106 ? -8.153 -7.219 3.963 1.00 93.94 106 ARG A N 1
ATOM 761 C CA . ARG A 1 106 ? -8.856 -7.376 2.685 1.00 93.94 106 ARG A CA 1
ATOM 762 C C . ARG A 1 106 ? -8.119 -6.602 1.600 1.00 93.94 106 ARG A C 1
ATOM 764 O O . ARG A 1 106 ? -7.876 -5.409 1.771 1.00 93.94 106 ARG A O 1
ATOM 771 N N . VAL A 1 107 ? -7.795 -7.259 0.493 1.00 92.94 107 VAL A N 1
ATOM 772 C CA . VAL A 1 107 ? -7.112 -6.641 -0.650 1.00 92.94 107 VAL A CA 1
ATOM 773 C C . VAL A 1 107 ? -8.111 -6.459 -1.789 1.00 92.94 107 VAL A C 1
ATOM 775 O O . VAL A 1 107 ? -8.750 -7.419 -2.212 1.00 92.94 107 VAL A O 1
ATOM 778 N N . PHE A 1 108 ? -8.247 -5.229 -2.278 1.00 91.38 108 PHE A N 1
ATOM 779 C CA . PHE A 1 108 ? -9.015 -4.899 -3.476 1.00 91.38 108 PHE A CA 1
ATOM 780 C C . PHE A 1 108 ? -8.071 -4.384 -4.548 1.00 91.38 108 PHE A C 1
ATOM 782 O O . PHE A 1 108 ? -7.331 -3.433 -4.309 1.00 91.38 108 PHE A O 1
ATOM 789 N N . THR A 1 109 ? -8.122 -4.975 -5.735 1.00 85.94 109 THR A N 1
ATOM 790 C CA . THR A 1 109 ? -7.271 -4.566 -6.853 1.00 85.94 109 THR A CA 1
ATOM 791 C C . THR A 1 109 ? -8.061 -3.706 -7.828 1.00 85.94 109 THR A C 1
ATOM 793 O O . THR A 1 109 ? -9.164 -4.065 -8.236 1.00 85.94 109 THR A O 1
ATOM 796 N N . ILE A 1 110 ? -7.484 -2.573 -8.216 1.00 83.62 110 ILE A N 1
ATOM 797 C CA . ILE A 1 110 ? -7.973 -1.701 -9.278 1.00 83.62 110 ILE A CA 1
ATOM 798 C C . ILE A 1 110 ? -6.967 -1.778 -10.426 1.00 83.62 110 ILE A C 1
ATOM 800 O O . ILE A 1 110 ? -5.849 -1.269 -10.324 1.00 83.62 110 ILE A O 1
ATOM 804 N N . GLY A 1 111 ? -7.390 -2.431 -11.509 1.00 76.81 111 GLY A N 1
ATOM 805 C CA . GLY A 1 111 ? -6.643 -2.523 -12.759 1.00 76.81 111 GLY A CA 1
ATOM 806 C C . GLY A 1 111 ? -6.603 -1.178 -13.487 1.00 76.81 111 GLY A C 1
ATOM 807 O O . GLY A 1 111 ? -7.650 -0.662 -13.876 1.00 76.81 111 GLY A O 1
ATOM 808 N N . VAL A 1 112 ? -5.415 -0.621 -13.704 1.00 72.06 112 VAL A N 1
ATOM 809 C CA . VAL A 1 112 ? -5.187 0.609 -14.469 1.00 72.06 112 VAL A CA 1
ATOM 810 C C . VAL A 1 112 ? -4.581 0.228 -15.819 1.00 72.06 112 VAL A C 1
ATOM 812 O O . VAL A 1 112 ? -3.376 0.289 -16.023 1.00 72.06 112 VAL A O 1
ATOM 815 N N . GLY A 1 113 ? -5.424 -0.223 -16.747 1.00 60.25 113 GLY A N 1
ATOM 816 C CA . GLY A 1 113 ? -5.003 -0.530 -18.115 1.00 60.25 113 GLY A CA 1
ATOM 817 C C . GLY A 1 113 ? -4.902 0.727 -18.983 1.00 60.25 113 GLY A C 1
ATOM 818 O O . GLY A 1 113 ? -5.702 1.658 -18.848 1.00 60.25 113 GLY A O 1
ATOM 819 N N . ARG A 1 114 ? -3.960 0.744 -19.932 1.00 51.94 114 ARG A N 1
ATOM 820 C CA . ARG A 1 114 ? -3.995 1.714 -21.034 1.00 51.94 114 ARG A CA 1
ATOM 821 C C . ARG A 1 114 ? -5.158 1.361 -21.963 1.00 51.94 114 ARG A C 1
ATOM 823 O O . ARG A 1 114 ? -5.286 0.220 -22.395 1.00 51.94 114 ARG A O 1
ATOM 830 N N . ARG A 1 115 ? -5.987 2.349 -22.311 1.00 52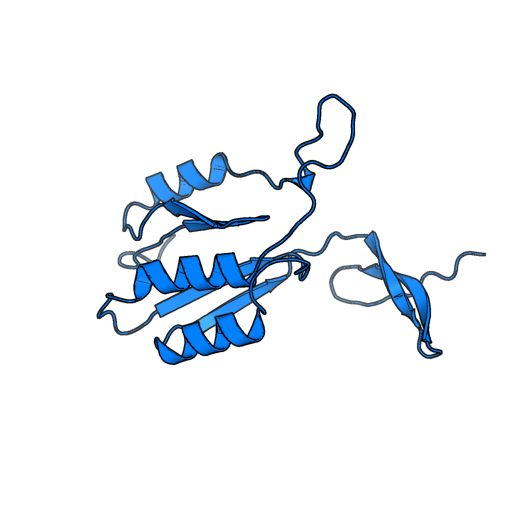.81 115 ARG A N 1
ATOM 831 C CA . ARG A 1 115 ? -6.836 2.249 -23.509 1.00 52.81 115 ARG A CA 1
ATOM 832 C C . ARG A 1 115 ? -5.908 2.104 -24.715 1.00 52.81 115 ARG A C 1
ATOM 834 O O . ARG A 1 115 ? -4.953 2.872 -24.820 1.00 52.81 115 ARG A O 1
ATOM 841 N N . GLY A 1 116 ? -6.178 1.153 -25.601 1.00 55.78 116 GLY A N 1
ATOM 842 C CA . GLY A 1 116 ? -5.356 0.934 -26.789 1.00 55.78 116 GLY A CA 1
ATOM 843 C C . GLY A 1 116 ? -5.170 -0.537 -27.130 1.00 55.78 116 GLY A C 1
ATOM 844 O O . GLY A 1 116 ? -5.836 -1.406 -26.567 1.00 55.78 116 GLY A O 1
ATOM 845 N N . GLN A 1 117 ? -4.286 -0.789 -28.092 1.00 60.88 117 GLN A N 1
ATOM 846 C CA . GLN A 1 117 ? -3.998 -2.130 -28.575 1.00 60.88 117 GLN A CA 1
ATOM 847 C C . GLN A 1 117 ? -3.037 -2.850 -27.625 1.00 60.88 117 GLN A C 1
ATOM 849 O O . GLN A 1 117 ? -1.949 -2.342 -27.351 1.00 60.88 117 GLN A O 1
ATOM 854 N N . VAL A 1 118 ? -3.421 -4.029 -27.141 1.00 62.12 118 VAL A N 1
ATOM 855 C CA . VAL A 1 118 ? -2.549 -4.914 -26.357 1.00 62.12 118 VAL A CA 1
ATOM 856 C C . VAL A 1 118 ? -2.416 -6.270 -27.050 1.00 62.12 118 VAL A C 1
ATOM 858 O O . VAL A 1 118 ? -3.388 -6.725 -27.654 1.00 62.12 118 VAL A O 1
ATOM 861 N N . PRO A 1 119 ? -1.254 -6.937 -26.970 1.00 62.47 119 PRO A N 1
ATOM 862 C CA . PRO A 1 119 ? -1.106 -8.293 -27.475 1.00 62.47 119 PRO A CA 1
ATOM 863 C C . PRO A 1 119 ? -1.880 -9.269 -26.581 1.00 62.47 119 PRO A C 1
ATOM 865 O O . PRO A 1 119 ? -1.644 -9.340 -25.375 1.00 62.47 119 PRO A O 1
ATOM 868 N N . ALA A 1 120 ? -2.803 -10.021 -27.170 1.00 73.81 120 ALA A N 1
ATOM 869 C CA . ALA A 1 120 ? -3.562 -11.077 -26.516 1.00 73.81 120 ALA A CA 1
ATOM 870 C C . ALA A 1 120 ? -3.655 -12.301 -27.438 1.00 73.81 120 ALA A C 1
ATOM 872 O O . ALA A 1 120 ? -3.703 -12.135 -28.658 1.00 73.81 120 ALA A O 1
ATOM 873 N N . PRO A 1 121 ? -3.677 -13.524 -26.887 1.00 68.50 121 PRO A N 1
ATOM 874 C CA . PRO A 1 121 ? -3.912 -14.714 -27.687 1.00 68.50 121 PRO A CA 1
ATOM 875 C C . PRO A 1 121 ? -5.321 -14.671 -28.291 1.00 68.50 121 PRO A C 1
ATOM 877 O O . PRO A 1 121 ? -6.299 -14.387 -27.593 1.00 68.50 121 PRO A O 1
ATOM 880 N N . ASP A 1 122 ? -5.424 -14.944 -29.587 1.00 79.94 122 ASP A N 1
ATOM 881 C CA . ASP A 1 122 ? -6.690 -15.265 -30.227 1.00 79.94 122 ASP A CA 1
ATOM 882 C C . ASP A 1 122 ? -7.157 -16.674 -29.816 1.00 79.94 122 ASP A C 1
ATOM 884 O O . ASP A 1 122 ? -6.448 -17.428 -29.142 1.00 79.94 122 ASP A O 1
ATOM 888 N N . GLY A 1 123 ? -8.385 -17.036 -30.200 1.00 71.88 123 GLY A N 1
ATOM 889 C CA . GLY A 1 123 ? -8.959 -18.354 -29.903 1.00 71.88 123 GLY A CA 1
ATOM 890 C C . GLY A 1 123 ? -8.196 -19.537 -30.520 1.00 71.88 123 GLY A C 1
ATOM 891 O O . GLY A 1 123 ? -8.532 -20.680 -30.223 1.00 71.88 123 GLY A O 1
ATOM 892 N N . GLU A 1 124 ? -7.184 -19.272 -31.348 1.00 76.00 124 GLU A N 1
ATOM 893 C CA . GLU A 1 124 ? -6.340 -20.248 -32.038 1.00 76.00 124 GLU A CA 1
ATOM 894 C C . GLU A 1 124 ? -4.910 -20.287 -31.461 1.00 76.00 124 GLU A C 1
ATOM 896 O O . GLU A 1 124 ? -4.096 -21.115 -31.867 1.00 76.00 124 GLU A O 1
ATOM 901 N N . GLY A 1 125 ? -4.615 -19.446 -30.462 1.00 68.44 125 GLY A N 1
ATOM 902 C CA . GLY A 1 125 ? -3.328 -19.388 -29.772 1.00 68.44 125 GLY A CA 1
ATOM 903 C C . GLY A 1 125 ? -2.292 -18.463 -30.417 1.00 68.44 125 GLY A C 1
ATOM 904 O O . GLY A 1 125 ? -1.162 -18.403 -29.928 1.00 68.44 125 GLY A O 1
ATOM 905 N N . ASN A 1 126 ? -2.646 -17.713 -31.464 1.00 73.56 126 ASN A N 1
ATOM 906 C CA . ASN A 1 126 ? -1.769 -16.697 -32.046 1.00 73.56 126 ASN A CA 1
ATOM 907 C C . ASN A 1 126 ? -1.861 -15.394 -31.252 1.00 73.56 126 ASN A C 1
ATOM 909 O O . ASN A 1 126 ? -2.930 -15.005 -30.794 1.00 73.56 126 ASN A O 1
ATOM 913 N N . ILE A 1 127 ? -0.754 -14.664 -31.119 1.00 71.44 127 ILE A N 1
ATOM 914 C CA . ILE A 1 127 ? -0.773 -13.351 -30.466 1.00 71.44 127 ILE A CA 1
ATOM 915 C C . ILE A 1 127 ? -1.282 -12.295 -31.455 1.00 71.44 127 ILE A C 1
ATOM 917 O O . ILE A 1 127 ? -0.624 -12.016 -32.456 1.00 71.44 127 ILE A O 1
ATOM 921 N N . THR A 1 128 ? -2.428 -11.681 -31.152 1.00 69.50 128 THR A N 1
ATOM 922 C CA . THR A 1 128 ? -3.027 -10.582 -31.922 1.00 69.50 128 THR A CA 1
ATOM 923 C C . THR A 1 128 ? -3.163 -9.313 -31.085 1.00 69.50 128 THR A C 1
ATOM 925 O O . THR A 1 128 ? -3.278 -9.357 -29.862 1.00 69.50 128 THR A O 1
ATOM 928 N N . MET A 1 129 ? -3.150 -8.154 -31.740 1.00 68.25 129 MET A N 1
ATOM 929 C CA . MET A 1 129 ? -3.335 -6.865 -31.078 1.00 68.25 129 MET A CA 1
ATOM 930 C C . MET A 1 129 ? -4.835 -6.582 -30.917 1.00 68.25 129 MET A C 1
ATOM 932 O O . MET A 1 129 ? -5.527 -6.285 -31.889 1.00 68.25 129 MET A O 1
ATOM 936 N N . ILE A 1 130 ? -5.350 -6.665 -29.689 1.00 72.25 130 ILE A N 1
ATOM 937 C CA . ILE A 1 130 ? -6.756 -6.377 -29.372 1.00 72.25 130 ILE A CA 1
ATOM 938 C C . ILE A 1 130 ? -6.918 -4.957 -28.843 1.00 72.25 130 ILE A C 1
ATOM 940 O O . ILE A 1 130 ? -6.127 -4.496 -28.023 1.00 72.25 130 ILE A O 1
ATOM 944 N N . GLU A 1 131 ? -7.967 -4.256 -29.273 1.00 68.75 131 GLU A N 1
ATOM 945 C CA . GLU A 1 131 ? -8.262 -2.917 -28.769 1.00 68.75 131 GLU A CA 1
ATOM 946 C C . GLU A 1 131 ? -9.108 -3.017 -27.492 1.00 68.75 131 GLU A C 1
ATOM 948 O O . GLU A 1 131 ? -10.272 -3.427 -27.521 1.00 68.75 131 GLU A O 1
ATOM 953 N N . ILE A 1 132 ? -8.543 -2.613 -26.352 1.00 61.38 132 ILE A N 1
ATOM 954 C CA . ILE A 1 132 ? -9.297 -2.545 -25.097 1.00 61.38 132 ILE A CA 1
ATOM 955 C C . ILE A 1 132 ? -10.044 -1.210 -25.047 1.00 61.38 132 ILE A C 1
ATOM 957 O O . ILE A 1 132 ? -9.495 -0.170 -24.665 1.00 61.38 132 ILE A O 1
ATOM 961 N N . ARG A 1 133 ? -11.332 -1.245 -25.407 1.00 54.59 133 ARG A N 1
ATOM 962 C CA . ARG A 1 133 ? -12.290 -0.169 -25.115 1.00 54.59 133 ARG A CA 1
ATOM 963 C C . ARG A 1 133 ? -13.029 -0.506 -23.825 1.00 54.59 133 ARG A C 1
ATOM 965 O O . ARG A 1 133 ? -13.374 -1.660 -23.583 1.00 54.59 133 ARG A O 1
ATOM 972 N N . SER A 1 134 ? -13.268 0.495 -22.977 1.00 45.88 134 SER A N 1
ATOM 973 C CA . SER A 1 134 ? -13.930 0.303 -21.681 1.00 45.88 134 SER A CA 1
ATOM 974 C C . SER A 1 134 ? -15.228 -0.501 -21.840 1.00 45.88 134 SER A C 1
ATOM 976 O O . SER A 1 134 ? -16.198 -0.001 -22.407 1.00 45.88 134 SER A O 1
ATOM 978 N N . GLY A 1 135 ? -15.228 -1.742 -21.346 1.00 47.44 135 GLY A N 1
ATOM 979 C CA . GLY A 1 135 ? -16.408 -2.602 -21.251 1.00 47.44 135 GLY A CA 1
ATOM 980 C C . GLY A 1 135 ? -16.670 -3.589 -22.397 1.00 47.44 135 GLY A C 1
ATOM 981 O O . GLY A 1 135 ? -17.604 -4.373 -22.251 1.00 47.44 135 GLY A O 1
ATOM 982 N N . ARG A 1 136 ? -15.898 -3.619 -23.497 1.00 46.97 136 ARG A N 1
ATOM 983 C CA . ARG A 1 136 ? -16.020 -4.665 -24.542 1.00 46.97 136 ARG A CA 1
ATOM 984 C C . ARG A 1 136 ? -14.681 -4.954 -25.227 1.00 46.97 136 ARG A C 1
ATOM 986 O O . ARG A 1 136 ? -13.998 -4.031 -25.657 1.00 46.97 136 ARG A O 1
ATOM 993 N N . ILE A 1 137 ? -14.354 -6.241 -25.354 1.00 49.69 137 ILE A N 1
ATOM 994 C CA . ILE A 1 137 ? -13.200 -6.739 -26.113 1.00 49.69 137 ILE A CA 1
ATOM 995 C C . ILE A 1 137 ? -13.590 -6.740 -27.595 1.00 49.69 137 ILE A C 1
ATOM 997 O O . ILE A 1 137 ? -14.553 -7.408 -27.970 1.00 49.69 137 ILE A O 1
ATOM 1001 N N . GLY A 1 138 ? -12.892 -5.962 -28.421 1.00 51.25 138 GLY A N 1
ATOM 1002 C CA . GLY A 1 138 ? -13.052 -5.967 -29.873 1.00 51.25 138 GLY A CA 1
ATOM 1003 C C . GLY A 1 138 ? -11.717 -6.294 -30.531 1.00 51.25 138 GLY A C 1
ATOM 1004 O O . GLY A 1 138 ? -10.736 -5.583 -30.319 1.00 51.25 138 GLY A O 1
ATOM 1005 N N . ALA A 1 139 ? -11.667 -7.373 -31.309 1.00 45.66 139 ALA A N 1
ATOM 1006 C CA . ALA A 1 139 ? -10.518 -7.665 -32.155 1.00 45.66 139 ALA A CA 1
ATOM 1007 C C . ALA A 1 139 ? -10.543 -6.718 -33.364 1.00 45.66 139 ALA A C 1
ATOM 1009 O O . ALA A 1 139 ? -11.547 -6.658 -34.075 1.00 45.66 139 ALA A O 1
ATOM 1010 N N . SER A 1 140 ? -9.461 -5.974 -33.601 1.00 46.94 140 SER A N 1
ATOM 1011 C CA . SER A 1 140 ? -9.266 -5.283 -34.876 1.00 46.94 140 SER A CA 1
ATOM 1012 C C . SER A 1 140 ? -8.419 -6.176 -35.774 1.00 46.94 140 SER A C 1
ATOM 1014 O O . SER A 1 140 ? -7.218 -6.314 -35.549 1.00 46.94 140 SER A O 1
ATOM 1016 N N . ALA A 1 141 ? -9.037 -6.786 -36.782 1.00 38.56 141 ALA A N 1
ATOM 1017 C CA . ALA A 1 141 ? -8.296 -7.394 -37.877 1.00 38.56 141 ALA A CA 1
ATOM 1018 C C . ALA A 1 141 ? -7.705 -6.261 -38.733 1.00 38.56 141 ALA A C 1
ATOM 1020 O O . ALA A 1 141 ? -8.448 -5.481 -39.330 1.00 38.56 141 ALA A O 1
ATOM 1021 N N . GLY A 1 142 ? -6.379 -6.124 -38.723 1.00 38.03 142 GLY A N 1
ATOM 1022 C CA . GLY A 1 142 ? -5.659 -5.310 -39.702 1.00 38.03 142 GLY A CA 1
ATOM 1023 C C . GLY A 1 142 ? -5.686 -6.008 -41.062 1.00 38.03 142 GLY A C 1
ATOM 1024 O O . GLY A 1 142 ? -5.507 -7.225 -41.115 1.00 38.03 142 GLY A O 1
ATOM 1025 N N . GLY A 1 143 ? -5.984 -5.245 -42.116 1.00 33.38 143 GLY A N 1
ATOM 1026 C CA . GLY A 1 143 ? -5.927 -5.690 -43.512 1.00 33.38 143 GLY A CA 1
ATOM 1027 C C . GLY A 1 143 ? -4.526 -5.668 -44.103 1.00 33.38 143 GLY A C 1
ATOM 1028 O O . GLY A 1 143 ? -3.606 -5.139 -43.438 1.00 33.38 143 GLY A O 1
#

Foldseek 3Di:
DPPPQDFFDWDWDWWQAIDTQGAGDSPVVSVVVSVVPDDDQQVDADPVRDRPDDFGAQLNSLQVQLVSCQPPPDPAAEAEAEELPDHDDDDDNVVSVVVSVVSVYHYHYDHDHDQAWDFDQDPVRDTATWGDDPPDTDGDDDD